Protein AF-A0A843L3G8-F1 (afdb_monomer_lite)

pLDDT: mean 81.7, std 15.75, range [48.38, 97.88]

Secondary structure (DSSP, 8-state):
---B-TTT--B----SS--EEE-TTT--EEEHHHHHHHHH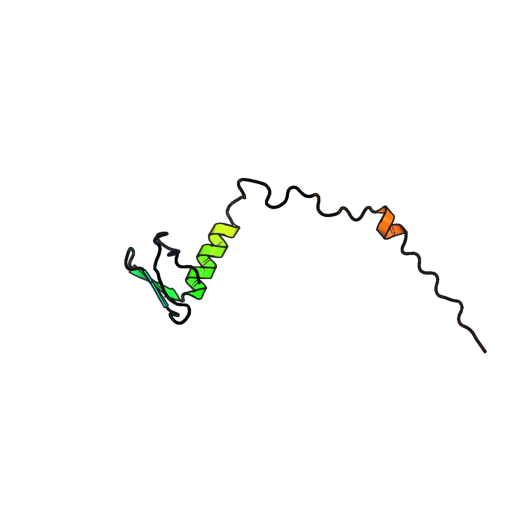HHHHHSPPSS-S--SPP----HHHHHT---PPPP----

Radius of gyration: 25.81 Å; chains: 1; bounding box: 69×50×40 Å

Sequence (78 aa):
TTQMCSNCGSIVKKTLSERVHECPYCGFVADRDYNAAVNIHRVGMEQPFEPVEPRPLHHISVVQVLSMKQEAPPFRAG

Foldseek 3Di:
DAQAALVPRDGHDDDPVDQWDADPVPRDIDGPVVRVVSVVVVVVPDDDPDDPDPDPPPPPDVVVVVPPDDDDDPDDDD

Structure (mmCIF, N/CA/C/O backbone):
data_AF-A0A843L3G8-F1
#
_entry.id   AF-A0A843L3G8-F1
#
loop_
_atom_site.group_PDB
_atom_site.id
_atom_site.type_symbol
_atom_site.label_atom_id
_atom_site.label_alt_id
_atom_site.label_comp_id
_atom_site.label_asym_id
_atom_site.label_entity_id
_atom_site.label_seq_id
_atom_site.pdbx_PDB_ins_code
_atom_site.Cartn_x
_atom_site.Cartn_y
_atom_site.Cartn_z
_atom_site.occupancy
_atom_site.B_iso_or_equiv
_atom_site.auth_seq_id
_atom_site.auth_comp_id
_atom_site.auth_asym_id
_atom_site.auth_atom_id
_atom_site.pdbx_PDB_model_num
ATOM 1 N N . THR A 1 1 ? 5.049 -1.579 7.088 1.00 60.47 1 THR A N 1
ATOM 2 C CA . THR A 1 1 ? 3.644 -1.750 6.663 1.00 60.47 1 THR A CA 1
ATOM 3 C C . THR A 1 1 ? 3.182 -0.527 5.927 1.00 60.47 1 THR A C 1
ATOM 5 O O . THR A 1 1 ? 3.509 0.564 6.378 1.00 60.47 1 THR A O 1
ATOM 8 N N . THR A 1 2 ? 2.430 -0.667 4.835 1.00 77.75 2 THR A N 1
ATOM 9 C CA . THR A 1 2 ? 1.807 0.517 4.230 1.00 77.75 2 THR A CA 1
ATOM 10 C C . THR A 1 2 ? 0.732 1.066 5.172 1.00 77.75 2 THR A C 1
ATOM 12 O O . THR A 1 2 ? -0.102 0.318 5.688 1.00 77.75 2 THR A O 1
ATOM 15 N N . GLN A 1 3 ? 0.771 2.371 5.426 1.00 92.31 3 GLN A N 1
ATOM 16 C CA . GLN A 1 3 ? -0.307 3.078 6.123 1.00 92.31 3 GLN A CA 1
ATOM 17 C C . GLN A 1 3 ? -1.360 3.586 5.130 1.00 92.31 3 GLN A C 1
ATOM 19 O O . GLN A 1 3 ? -2.487 3.870 5.517 1.00 92.31 3 GLN A O 1
ATOM 24 N N . MET A 1 4 ? -1.009 3.680 3.847 1.00 96.56 4 MET A N 1
ATOM 25 C CA . MET A 1 4 ? -1.890 4.179 2.800 1.00 96.56 4 MET A CA 1
ATOM 26 C C . MET A 1 4 ? -2.981 3.154 2.484 1.00 96.56 4 MET A C 1
ATOM 28 O O . MET A 1 4 ? -2.697 1.984 2.207 1.00 96.56 4 MET A O 1
ATOM 32 N N . CYS A 1 5 ? -4.237 3.587 2.523 1.00 97.31 5 CYS A N 1
ATOM 33 C CA . CYS A 1 5 ? -5.355 2.801 2.024 1.00 97.31 5 CYS A CA 1
ATOM 34 C C . CYS A 1 5 ? -5.248 2.678 0.502 1.00 97.31 5 CYS A C 1
ATOM 36 O O . CYS A 1 5 ? -5.218 3.685 -0.199 1.00 97.31 5 CYS A O 1
ATOM 38 N N . SER A 1 6 ? -5.211 1.450 -0.009 1.00 97.00 6 SER A N 1
ATOM 39 C CA . SER A 1 6 ? -5.155 1.193 -1.453 1.00 97.00 6 SER A CA 1
ATOM 40 C C . SER A 1 6 ? -6.419 1.630 -2.202 1.00 97.00 6 SER A C 1
ATOM 42 O O . SER A 1 6 ? -6.341 1.898 -3.395 1.00 97.00 6 SER A O 1
ATOM 44 N N . ASN A 1 7 ? -7.557 1.750 -1.507 1.00 97.12 7 ASN A N 1
ATOM 45 C CA . ASN A 1 7 ? -8.828 2.163 -2.100 1.00 97.12 7 ASN A CA 1
ATOM 46 C C . ASN A 1 7 ? -8.982 3.691 -2.204 1.00 97.12 7 ASN A C 1
ATOM 48 O O . ASN A 1 7 ? -9.407 4.199 -3.233 1.00 97.12 7 ASN A O 1
ATOM 52 N N . CYS A 1 8 ? -8.651 4.437 -1.141 1.00 97.12 8 CYS A N 1
ATOM 53 C CA . CYS A 1 8 ? -8.916 5.884 -1.079 1.00 97.12 8 CYS A CA 1
ATOM 54 C C . CYS A 1 8 ? -7.677 6.765 -0.863 1.00 97.12 8 CYS A C 1
ATOM 56 O O . CYS A 1 8 ? -7.804 7.982 -0.785 1.00 97.12 8 CYS A O 1
ATOM 58 N N . GLY A 1 9 ? -6.485 6.184 -0.702 1.00 96.44 9 GLY A N 1
ATOM 59 C CA . GLY A 1 9 ? -5.232 6.922 -0.501 1.00 96.44 9 GLY A CA 1
ATOM 60 C C . GLY A 1 9 ? -5.034 7.532 0.894 1.00 96.44 9 GLY A C 1
ATOM 61 O O . GLY A 1 9 ? -3.935 7.986 1.206 1.0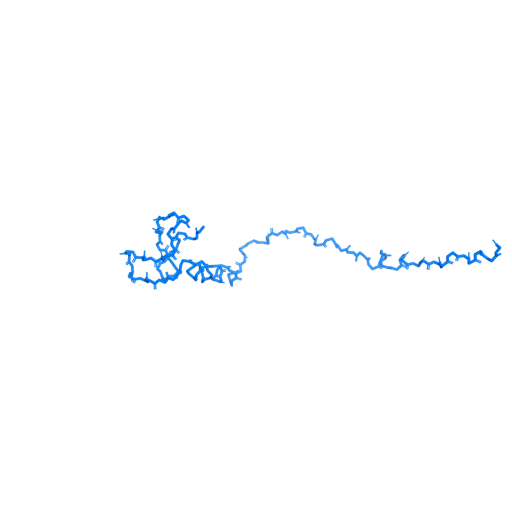0 96.44 9 GLY A O 1
ATOM 62 N N . SER A 1 10 ? -6.046 7.520 1.767 1.00 97.44 10 SER A N 1
ATOM 63 C CA . SER A 1 10 ? -5.938 8.061 3.128 1.00 97.44 10 SER A CA 1
ATOM 64 C C . SER A 1 10 ? -4.934 7.280 3.983 1.00 97.44 10 SER A C 1
ATOM 66 O O . SER A 1 10 ? -4.788 6.062 3.847 1.00 97.44 10 SER A O 1
ATOM 68 N N . ILE A 1 11 ? -4.254 7.974 4.899 1.00 96.75 11 ILE A N 1
ATOM 69 C CA . ILE A 1 11 ? -3.287 7.367 5.819 1.00 96.75 11 ILE A CA 1
ATOM 70 C C . ILE A 1 11 ? -4.004 6.830 7.058 1.00 96.75 11 ILE A C 1
ATOM 72 O O . ILE A 1 11 ? -4.606 7.583 7.817 1.00 96.75 11 ILE A O 1
ATOM 76 N N . VAL A 1 12 ? -3.879 5.527 7.293 1.00 95.56 12 VAL A N 1
ATOM 77 C CA . VAL A 1 12 ? -4.396 4.827 8.469 1.00 95.56 12 VAL A CA 1
ATOM 78 C C . VAL A 1 12 ? -3.214 4.358 9.314 1.00 95.56 12 VAL A C 1
ATOM 80 O O . VAL A 1 12 ? -2.538 3.384 8.968 1.00 95.56 12 VAL A O 1
ATOM 83 N N . LYS A 1 13 ? -2.948 5.070 10.415 1.00 93.88 13 LYS A N 1
ATOM 84 C CA . LYS A 1 13 ? -1.868 4.734 11.353 1.00 93.88 13 LYS A CA 1
ATOM 85 C C . LYS A 1 13 ? -2.183 3.424 12.066 1.00 93.88 13 LYS A C 1
ATOM 87 O O . LYS A 1 13 ? -3.281 3.264 12.583 1.00 93.88 13 LYS A O 1
ATOM 92 N N . LYS A 1 14 ? -1.214 2.511 12.073 1.00 87.38 14 LYS A N 1
ATOM 93 C CA . LYS A 1 14 ? -1.316 1.186 12.691 1.00 87.38 14 LYS A CA 1
ATOM 94 C C . LYS A 1 14 ? 0.062 0.596 12.956 1.00 87.38 14 LYS A C 1
A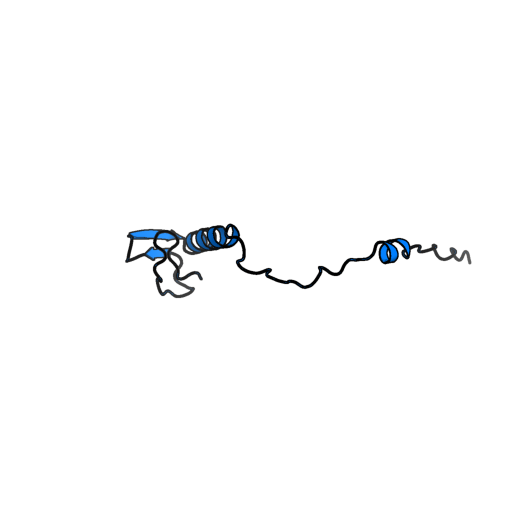TOM 96 O O . LYS A 1 14 ? 1.042 0.960 12.301 1.00 87.38 14 LYS A O 1
ATOM 101 N N . THR A 1 15 ? 0.137 -0.328 13.897 1.00 89.12 15 THR A N 1
ATOM 102 C CA . THR A 1 15 ? 1.348 -1.079 14.237 1.00 89.12 15 THR A CA 1
ATOM 103 C C . THR A 1 15 ? 1.591 -2.247 13.272 1.00 89.12 15 THR A C 1
ATOM 105 O O . THR A 1 15 ? 0.733 -2.629 12.478 1.00 89.12 15 THR A O 1
ATOM 108 N N . LEU A 1 16 ? 2.783 -2.854 13.337 1.00 87.31 16 LEU A N 1
ATOM 109 C CA . LEU A 1 16 ? 3.098 -4.099 12.615 1.00 87.31 16 LEU A CA 1
ATOM 110 C C . LEU A 1 16 ? 2.360 -5.328 13.175 1.00 87.31 16 LEU A C 1
ATOM 112 O O . LEU A 1 16 ? 2.351 -6.373 12.525 1.00 87.31 16 LEU A O 1
ATOM 116 N N . SER A 1 17 ? 1.764 -5.231 14.361 1.00 91.25 17 SER A N 1
ATOM 117 C CA . SER A 1 17 ? 1.000 -6.327 14.965 1.00 91.25 17 SER A CA 1
ATOM 118 C C . SER A 1 17 ? -0.426 -6.393 14.422 1.00 91.25 17 SER A C 1
ATOM 120 O O . SER A 1 17 ? -1.002 -7.472 14.330 1.00 91.25 17 SER A O 1
ATOM 122 N N . GLU A 1 18 ? -0.979 -5.259 13.995 1.00 91.06 18 GLU A N 1
ATOM 123 C CA . GLU A 1 18 ? -2.268 -5.209 13.311 1.00 91.06 18 GLU A CA 1
ATOM 124 C C . GLU A 1 18 ? -2.125 -5.859 11.932 1.00 91.06 18 GLU A C 1
ATOM 126 O O . GLU A 1 18 ? -1.315 -5.415 11.116 1.00 91.06 18 GLU A O 1
ATOM 131 N N . ARG A 1 19 ? -2.867 -6.948 11.694 1.00 94.38 19 ARG A N 1
ATOM 132 C CA . ARG A 1 19 ? -2.848 -7.739 10.447 1.00 94.38 19 ARG A CA 1
ATOM 133 C C . ARG A 1 19 ? -3.994 -7.404 9.495 1.00 94.38 19 ARG A C 1
ATOM 135 O O . ARG A 1 19 ? -3.874 -7.654 8.303 1.00 94.38 19 ARG A O 1
ATOM 142 N N . VAL A 1 20 ? -5.056 -6.777 9.993 1.00 95.06 20 VAL A N 1
ATOM 143 C CA . VAL A 1 20 ? -6.193 -6.330 9.181 1.00 95.06 20 VAL A CA 1
ATOM 144 C C . VAL A 1 20 ? -6.039 -4.843 8.865 1.00 95.06 20 VAL A C 1
ATOM 146 O O . VAL A 1 20 ? -5.675 -4.030 9.717 1.00 95.06 20 VAL A O 1
ATOM 149 N N . HIS A 1 21 ? -6.276 -4.472 7.611 1.00 96.12 21 HIS A N 1
ATOM 150 C CA . HIS A 1 21 ? -6.418 -3.088 7.195 1.00 96.12 21 HIS A CA 1
ATOM 151 C C . HIS A 1 21 ? -7.894 -2.715 7.145 1.00 96.12 21 HIS A C 1
ATOM 153 O O . HIS A 1 21 ? -8.572 -3.071 6.192 1.00 96.12 21 HIS A O 1
ATOM 159 N N . GLU A 1 22 ? -8.349 -1.941 8.126 1.00 96.44 22 GLU A N 1
ATOM 160 C CA . GLU A 1 22 ? -9.669 -1.307 8.128 1.00 96.44 22 GLU A CA 1
ATOM 161 C C . GLU A 1 22 ? -9.498 0.197 7.915 1.00 96.44 22 GLU A C 1
ATOM 163 O O . GLU A 1 22 ? -8.752 0.854 8.648 1.00 96.44 22 GLU A O 1
ATOM 168 N N . CYS A 1 23 ? -10.124 0.742 6.873 1.00 97.19 23 CYS A N 1
ATOM 169 C CA . CYS A 1 23 ? -10.035 2.160 6.553 1.00 97.19 23 CYS A CA 1
ATOM 170 C C . CYS A 1 23 ? -11.264 2.921 7.076 1.00 97.19 23 CYS A C 1
ATOM 172 O O . CYS A 1 23 ? -12.351 2.752 6.520 1.00 97.19 23 CYS A O 1
ATOM 174 N N . PRO A 1 24 ? -11.115 3.827 8.061 1.00 97.12 24 PRO A N 1
ATOM 175 C CA . PRO A 1 24 ? -12.243 4.581 8.612 1.00 97.12 24 PRO A CA 1
ATOM 176 C C . PRO A 1 24 ? -12.786 5.643 7.643 1.00 97.12 24 PRO A C 1
ATOM 178 O O . PRO A 1 24 ? -13.861 6.185 7.865 1.00 97.12 24 PRO A O 1
ATOM 181 N N . TYR A 1 25 ? -12.047 5.953 6.574 1.00 97.88 25 TYR A N 1
ATOM 182 C CA . TYR A 1 25 ? -12.411 6.992 5.611 1.00 97.88 25 TYR A CA 1
ATOM 183 C C . TYR A 1 25 ? -13.289 6.471 4.469 1.00 97.88 25 TYR A C 1
ATOM 185 O O . TYR A 1 25 ? -14.099 7.222 3.937 1.00 97.88 25 TYR A O 1
ATOM 193 N N . CYS A 1 26 ? -13.124 5.204 4.071 1.00 97.69 26 CYS A N 1
ATOM 194 C CA . CYS A 1 26 ? -13.845 4.623 2.930 1.00 97.69 26 CYS A CA 1
ATOM 195 C C . CYS A 1 26 ? -14.471 3.249 3.203 1.00 97.69 26 CYS A C 1
ATOM 197 O O . CYS A 1 26 ? -15.085 2.682 2.305 1.00 97.69 26 CYS A O 1
ATOM 199 N N . GLY A 1 27 ? -14.297 2.690 4.404 1.00 97.44 27 GLY A N 1
ATOM 200 C CA . GLY A 1 27 ? -14.855 1.390 4.788 1.00 97.44 27 GLY A CA 1
ATOM 201 C C . GLY A 1 27 ? -14.154 0.177 4.173 1.00 97.44 27 GLY A C 1
ATOM 202 O O . GLY A 1 27 ? -14.623 -0.942 4.348 1.00 97.44 27 GLY A O 1
ATOM 203 N N . PHE A 1 28 ? -13.040 0.360 3.455 1.00 97.56 28 PHE A N 1
ATOM 204 C CA . PHE A 1 28 ? -12.288 -0.757 2.883 1.00 97.56 28 PHE A CA 1
ATOM 205 C C . PHE A 1 28 ? -11.676 -1.633 3.984 1.00 97.56 28 PHE A C 1
ATOM 207 O O . PHE A 1 28 ? -10.953 -1.124 4.847 1.00 97.56 28 PHE A O 1
ATOM 214 N N . VAL A 1 29 ? -11.938 -2.941 3.912 1.00 97.50 29 VAL A N 1
ATOM 215 C CA . VAL A 1 29 ? -11.415 -3.955 4.833 1.00 97.50 29 VAL A CA 1
ATOM 216 C C . VAL A 1 29 ? -10.724 -5.056 4.039 1.00 97.50 29 VAL A C 1
ATOM 218 O O . VAL A 1 29 ? -11.331 -5.668 3.163 1.00 97.50 29 VAL A O 1
ATOM 221 N N . ALA A 1 30 ? -9.455 -5.314 4.340 1.00 96.44 30 ALA A N 1
ATOM 222 C CA . ALA A 1 30 ? -8.688 -6.404 3.741 1.00 96.44 30 ALA A CA 1
ATOM 223 C C . ALA A 1 30 ? -7.520 -6.820 4.640 1.00 96.44 30 ALA A C 1
ATOM 225 O O . ALA A 1 30 ? -7.186 -6.128 5.602 1.00 96.44 30 ALA A O 1
ATOM 226 N N . ASP A 1 31 ? -6.842 -7.913 4.293 1.00 96.06 31 ASP A N 1
ATOM 227 C CA . ASP A 1 31 ? -5.533 -8.198 4.871 1.00 96.06 31 ASP A CA 1
ATOM 228 C C . ASP A 1 31 ? -4.554 -7.050 4.562 1.00 96.06 31 ASP A C 1
ATOM 230 O O . ASP A 1 31 ? -4.546 -6.433 3.490 1.00 96.06 31 ASP A O 1
ATOM 234 N N . ARG A 1 32 ? -3.729 -6.720 5.543 1.00 94.62 32 ARG A N 1
ATOM 235 C CA . ARG A 1 32 ? -2.782 -5.614 5.466 1.00 94.62 32 ARG A CA 1
ATOM 236 C C . ARG A 1 32 ? -1.671 -5.841 4.448 1.00 94.62 32 ARG A C 1
ATOM 238 O O . ARG A 1 32 ? -1.223 -4.868 3.838 1.00 94.62 32 ARG A O 1
ATOM 245 N N . ASP A 1 33 ? -1.220 -7.078 4.283 1.00 94.12 33 ASP A N 1
ATOM 246 C CA . ASP A 1 33 ? -0.182 -7.435 3.324 1.00 94.12 33 ASP A CA 1
ATOM 247 C C . ASP A 1 33 ? -0.775 -7.420 1.900 1.00 94.12 33 ASP A C 1
ATOM 249 O O . ASP A 1 33 ? -0.123 -6.924 0.980 1.00 94.12 33 ASP A O 1
ATOM 253 N N . TYR A 1 34 ? -2.057 -7.776 1.730 1.00 96.06 34 TYR A N 1
ATOM 254 C CA . TYR A 1 34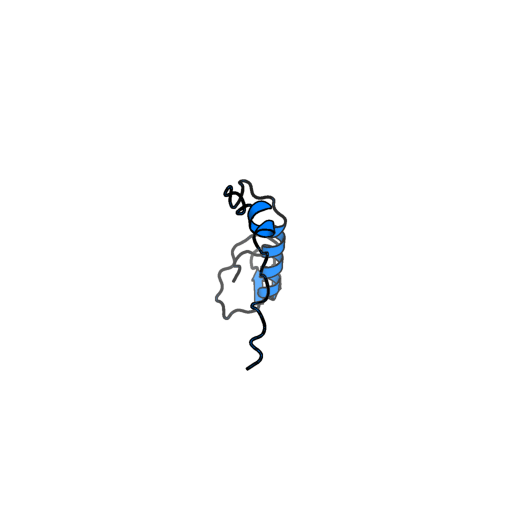 ? -2.797 -7.519 0.482 1.00 96.06 34 TYR A CA 1
ATOM 255 C C . TYR A 1 34 ? -2.890 -6.016 0.164 1.00 96.06 34 TYR A C 1
ATOM 257 O O . TYR A 1 34 ? -2.514 -5.583 -0.926 1.00 96.06 34 TYR A O 1
ATOM 265 N N . ASN A 1 35 ? -3.304 -5.184 1.128 1.00 96.56 35 ASN A N 1
ATOM 266 C CA . ASN A 1 35 ? -3.334 -3.726 0.946 1.00 96.56 35 ASN A CA 1
ATOM 267 C C . ASN A 1 35 ? -1.939 -3.152 0.607 1.00 96.56 35 ASN A C 1
ATOM 269 O O . ASN A 1 35 ? -1.826 -2.165 -0.126 1.00 96.56 35 ASN A O 1
ATOM 273 N N . ALA A 1 36 ? -0.865 -3.756 1.127 1.00 95.38 36 ALA A N 1
ATOM 274 C CA . ALA A 1 36 ? 0.509 -3.416 0.762 1.00 95.38 36 ALA A CA 1
ATOM 275 C C . ALA A 1 36 ? 0.836 -3.794 -0.683 1.00 95.38 36 ALA A C 1
ATOM 277 O O . ALA A 1 36 ? 1.334 -2.941 -1.417 1.00 95.38 36 ALA A O 1
ATOM 278 N N . ALA A 1 37 ? 0.509 -5.017 -1.101 1.00 96.12 37 ALA A N 1
ATOM 279 C CA . ALA A 1 37 ? 0.747 -5.500 -2.455 1.00 96.12 37 ALA A CA 1
ATOM 280 C C . ALA A 1 37 ? 0.059 -4.622 -3.509 1.00 96.12 37 ALA A C 1
ATOM 282 O O . ALA A 1 37 ? 0.695 -4.250 -4.490 1.00 96.12 37 ALA A O 1
ATOM 283 N N . VAL A 1 38 ? -1.192 -4.207 -3.277 1.00 96.06 38 VAL A N 1
ATOM 284 C CA . VAL A 1 38 ? -1.916 -3.312 -4.199 1.00 96.06 38 VAL A CA 1
ATOM 285 C C . VAL A 1 38 ? -1.219 -1.954 -4.330 1.00 96.06 38 VAL A C 1
ATOM 287 O O . VAL A 1 38 ? -1.047 -1.452 -5.439 1.00 96.06 38 VAL A O 1
ATOM 290 N N . ASN A 1 39 ? -0.768 -1.362 -3.219 1.00 95.88 39 ASN A N 1
ATOM 291 C CA . ASN A 1 39 ? -0.026 -0.100 -3.268 1.00 95.88 39 ASN A CA 1
ATOM 292 C C . ASN A 1 39 ? 1.314 -0.244 -4.004 1.00 95.88 39 ASN A C 1
ATOM 294 O O . ASN A 1 39 ? 1.649 0.614 -4.815 1.00 95.88 39 ASN A O 1
ATOM 298 N N . ILE A 1 40 ? 2.064 -1.319 -3.741 1.00 94.56 40 ILE A N 1
ATOM 299 C CA . ILE A 1 40 ? 3.340 -1.599 -4.418 1.00 94.56 40 ILE A CA 1
ATOM 300 C C . ILE A 1 40 ? 3.113 -1.802 -5.915 1.00 94.56 40 ILE A C 1
ATOM 302 O O . ILE A 1 40 ? 3.851 -1.245 -6.719 1.00 94.56 40 ILE A O 1
ATOM 306 N N . HIS A 1 41 ? 2.082 -2.561 -6.289 1.00 94.06 41 HIS A N 1
ATOM 307 C CA . HIS A 1 41 ? 1.719 -2.776 -7.683 1.00 94.06 41 HIS A CA 1
ATOM 308 C C . HIS A 1 41 ? 1.415 -1.449 -8.382 1.00 94.06 41 HIS A C 1
ATOM 310 O O . HIS A 1 41 ? 1.983 -1.184 -9.433 1.00 94.06 41 HIS A O 1
ATOM 316 N N . ARG A 1 42 ? 0.598 -0.584 -7.767 1.00 92.38 42 ARG A N 1
ATOM 317 C CA . ARG A 1 42 ? 0.276 0.740 -8.316 1.00 92.38 42 ARG A CA 1
ATOM 318 C C . ARG A 1 42 ? 1.529 1.587 -8.546 1.00 92.38 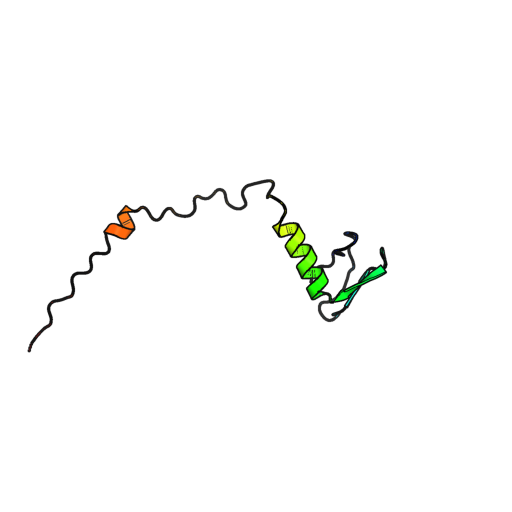42 ARG A C 1
ATOM 320 O O . ARG A 1 42 ? 1.727 2.055 -9.658 1.00 92.38 42 ARG A O 1
ATOM 327 N N . VAL A 1 43 ? 2.394 1.715 -7.538 1.00 90.00 43 VAL A N 1
ATOM 328 C CA . VAL A 1 43 ? 3.652 2.479 -7.655 1.00 90.00 43 VAL A CA 1
ATOM 329 C C . VAL A 1 43 ? 4.587 1.864 -8.701 1.00 90.00 43 VAL A C 1
ATOM 331 O O . VAL A 1 43 ? 5.233 2.585 -9.448 1.00 90.00 43 VAL A O 1
ATOM 334 N N . GLY A 1 44 ? 4.643 0.535 -8.799 1.00 89.75 44 GLY A N 1
ATOM 335 C CA . GLY A 1 44 ? 5.476 -0.160 -9.783 1.00 89.75 44 GLY A CA 1
ATOM 336 C C . GLY A 1 44 ? 4.994 -0.038 -11.233 1.00 89.75 44 GLY A C 1
ATOM 337 O O . GLY A 1 44 ? 5.765 -0.332 -12.142 1.00 89.75 44 GLY A O 1
ATOM 338 N N . MET A 1 45 ? 3.743 0.370 -11.460 1.00 90.69 45 MET A N 1
ATOM 339 C CA . MET A 1 45 ? 3.193 0.636 -12.797 1.00 90.69 45 MET A CA 1
ATOM 340 C C . MET A 1 45 ? 3.352 2.105 -13.223 1.00 90.69 45 MET A C 1
ATOM 342 O O . MET A 1 45 ? 3.157 2.426 -14.395 1.00 90.69 45 MET A O 1
ATOM 346 N N . GLU A 1 46 ? 3.693 3.004 -12.297 1.00 86.25 46 GLU A N 1
ATOM 347 C CA . GLU A 1 46 ? 3.944 4.415 -12.592 1.00 86.25 46 GLU A CA 1
ATOM 348 C C . GLU A 1 46 ? 5.338 4.574 -13.232 1.00 86.25 46 GLU A C 1
ATOM 350 O O . GLU A 1 46 ? 6.313 3.956 -12.798 1.00 86.25 46 GLU A O 1
ATOM 355 N N . GLN A 1 47 ? 5.453 5.394 -14.287 1.00 78.06 47 GLN A N 1
ATOM 356 C CA . GLN A 1 47 ? 6.770 5.717 -14.841 1.00 78.06 47 GLN A CA 1
ATOM 357 C C . GLN A 1 47 ? 7.508 6.685 -13.906 1.00 78.06 47 GLN A C 1
ATOM 359 O O . GLN A 1 47 ? 6.906 7.666 -13.459 1.00 78.06 47 GLN A O 1
ATOM 364 N N . PRO A 1 48 ? 8.805 6.457 -13.628 1.00 76.25 48 PRO A N 1
ATOM 365 C CA . PRO A 1 48 ? 9.611 7.410 -12.882 1.00 76.25 48 PRO A CA 1
ATOM 366 C C . PRO A 1 48 ? 9.619 8.766 -13.592 1.00 76.25 48 PRO A C 1
ATOM 368 O O . PRO A 1 48 ? 9.834 8.829 -14.801 1.00 76.25 48 PRO A O 1
ATOM 371 N N . PHE A 1 49 ? 9.415 9.850 -12.843 1.00 76.75 49 PHE A N 1
ATOM 372 C CA . PHE A 1 49 ? 9.537 11.207 -13.386 1.00 76.75 49 PHE A CA 1
ATOM 373 C C . PHE A 1 49 ? 10.991 11.540 -13.772 1.00 76.75 49 PHE A C 1
ATOM 375 O O . PHE A 1 49 ? 11.216 12.342 -14.670 1.00 76.75 49 PHE A O 1
ATOM 382 N N . GLU A 1 50 ? 11.959 10.884 -13.127 1.00 77.44 50 GLU A N 1
ATOM 383 C CA . GLU A 1 50 ? 13.391 10.961 -13.420 1.00 77.44 50 GLU A CA 1
ATOM 384 C C . GLU A 1 50 ? 13.997 9.550 -13.468 1.00 77.44 50 GLU A C 1
ATOM 386 O O . GLU A 1 50 ? 13.527 8.656 -12.752 1.00 77.44 50 GLU A O 1
ATOM 391 N N . PRO A 1 51 ? 15.062 9.323 -14.261 1.00 76.31 51 PRO A N 1
ATOM 392 C CA . PRO A 1 51 ? 15.800 8.066 -14.248 1.00 76.31 51 PRO A CA 1
ATOM 393 C C . PRO A 1 51 ? 16.280 7.726 -12.830 1.00 76.31 51 PRO A C 1
ATOM 395 O O . PRO A 1 51 ? 17.015 8.495 -12.213 1.00 76.31 51 PRO A O 1
ATOM 398 N N . VAL A 1 52 ? 15.890 6.549 -12.328 1.00 76.69 52 VAL A N 1
ATOM 399 C CA . VAL A 1 52 ? 16.190 6.098 -10.952 1.00 76.69 52 VAL A CA 1
ATOM 400 C C . VAL A 1 52 ? 17.703 5.971 -10.711 1.00 76.69 52 VAL A C 1
ATOM 402 O O . VAL A 1 52 ? 18.172 6.177 -9.599 1.00 76.69 52 VAL A O 1
ATOM 405 N N . GLU A 1 53 ? 18.467 5.704 -11.773 1.00 74.12 53 GLU A N 1
ATOM 406 C CA . GLU A 1 53 ? 19.929 5.758 -11.829 1.00 74.12 53 GLU A CA 1
ATOM 407 C C . GLU A 1 53 ? 20.328 6.159 -13.268 1.00 74.12 53 GLU A C 1
ATOM 409 O O . GLU A 1 53 ? 20.177 5.353 -14.186 1.00 74.12 53 GLU A O 1
ATOM 414 N N . PRO A 1 54 ? 20.853 7.372 -13.519 1.00 64.50 54 PRO A N 1
ATOM 415 C CA . PRO A 1 54 ? 21.424 7.725 -14.823 1.00 64.50 54 PRO A CA 1
ATOM 416 C C . PRO A 1 54 ? 22.799 7.078 -15.045 1.00 64.50 54 PRO A C 1
ATOM 418 O O . PRO A 1 54 ? 23.404 7.246 -16.106 1.00 64.50 54 PRO A O 1
ATOM 421 N N . ARG A 1 55 ? 23.330 6.366 -14.038 1.00 69.25 55 ARG A N 1
ATOM 422 C CA . ARG A 1 55 ? 24.595 5.650 -14.164 1.00 69.25 55 ARG A CA 1
ATOM 423 C C . ARG A 1 55 ? 24.434 4.588 -15.246 1.00 69.25 55 ARG A C 1
ATOM 425 O O . ARG A 1 55 ? 23.541 3.748 -15.132 1.00 69.25 55 ARG A O 1
ATOM 432 N N . PRO A 1 56 ? 25.298 4.588 -16.273 1.00 65.44 56 PRO A N 1
ATOM 433 C CA . PRO A 1 56 ? 25.340 3.486 -17.211 1.00 65.44 56 PRO A CA 1
ATOM 434 C C . PRO A 1 56 ? 25.491 2.198 -16.404 1.00 65.44 56 PRO A C 1
ATOM 436 O O . PRO A 1 56 ? 26.432 2.082 -15.612 1.00 65.44 56 PRO A O 1
ATOM 439 N N . LEU A 1 57 ? 24.574 1.242 -16.592 1.00 63.38 57 LEU A N 1
ATOM 440 C CA . LEU A 1 57 ? 24.837 -0.143 -16.210 1.00 63.38 57 LEU A CA 1
ATOM 441 C C . LEU A 1 57 ? 26.218 -0.457 -16.772 1.00 63.38 57 LEU A C 1
ATOM 443 O O . LEU A 1 57 ? 26.419 -0.260 -17.971 1.00 63.38 57 LEU A O 1
ATOM 447 N N . HIS A 1 58 ? 27.171 -0.811 -15.902 1.00 63.50 58 HIS A N 1
ATOM 448 C CA . HIS A 1 58 ? 28.551 -1.089 -16.286 1.00 63.50 58 HIS A CA 1
ATOM 449 C C . HIS A 1 58 ? 28.512 -1.959 -17.539 1.00 63.50 58 HIS A C 1
ATOM 451 O O . HIS A 1 58 ? 28.131 -3.128 -17.473 1.00 63.50 58 HIS A O 1
ATOM 457 N N . HIS A 1 59 ? 28.810 -1.362 -18.694 1.00 59.19 59 HIS A N 1
ATOM 458 C CA . HIS A 1 59 ? 28.856 -2.115 -19.925 1.00 59.19 59 HIS A CA 1
ATOM 459 C C . HIS A 1 59 ? 30.025 -3.071 -19.721 1.00 59.19 59 HIS A C 1
ATOM 461 O O . HIS A 1 59 ? 31.181 -2.661 -19.624 1.00 59.19 59 HIS A O 1
ATOM 467 N N . ILE A 1 60 ? 29.727 -4.351 -19.547 1.00 60.41 60 ILE A N 1
ATOM 468 C CA . ILE A 1 60 ? 30.756 -5.363 -19.698 1.00 60.41 60 ILE A CA 1
ATOM 469 C C . ILE A 1 60 ? 31.089 -5.271 -21.177 1.00 60.41 60 ILE A C 1
ATOM 471 O O . ILE A 1 60 ? 30.299 -5.684 -22.028 1.00 60.41 60 ILE A O 1
ATOM 475 N N . SER A 1 61 ? 32.182 -4.583 -21.500 1.00 60.09 61 SER A N 1
ATOM 476 C CA . SER A 1 61 ? 32.578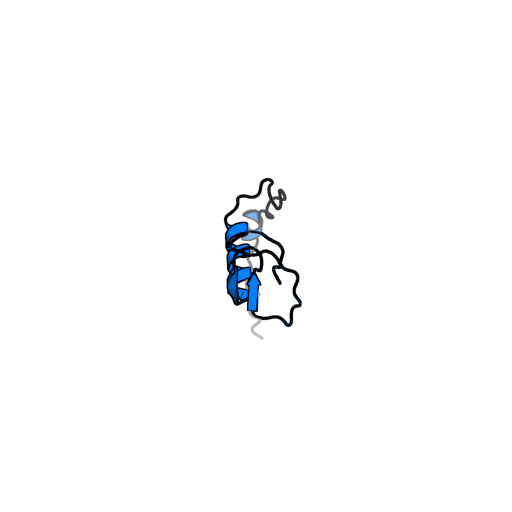 -4.441 -22.890 1.00 60.09 61 SER A CA 1
ATOM 477 C C . SER A 1 61 ? 32.807 -5.852 -23.430 1.00 60.09 61 SER A C 1
ATOM 479 O O . SER A 1 61 ? 33.344 -6.719 -22.736 1.00 60.09 61 SER A O 1
ATOM 481 N N . VAL A 1 62 ? 32.387 -6.105 -24.670 1.00 58.00 62 VAL A N 1
ATOM 482 C CA . VAL A 1 62 ? 32.539 -7.419 -25.321 1.00 58.00 62 VAL A CA 1
ATOM 483 C C . VAL A 1 62 ? 34.005 -7.893 -25.275 1.00 58.00 62 VAL A C 1
ATOM 485 O O . VAL A 1 62 ? 34.287 -9.087 -25.245 1.00 58.00 62 VAL A O 1
ATOM 488 N N . VAL A 1 63 ? 34.946 -6.948 -25.161 1.00 59.19 63 VAL A N 1
ATOM 489 C CA . VAL A 1 63 ? 36.384 -7.182 -24.992 1.00 59.19 63 VAL A CA 1
ATOM 490 C C . VAL A 1 63 ? 36.717 -7.940 -23.696 1.00 59.19 63 VAL A C 1
ATOM 492 O O . VAL A 1 63 ? 37.602 -8.792 -23.713 1.00 59.19 63 VAL A O 1
ATOM 495 N N . GLN A 1 64 ? 36.003 -7.703 -22.586 1.00 55.62 64 GLN A N 1
ATOM 496 C CA . GLN A 1 64 ? 36.221 -8.439 -21.329 1.00 55.62 64 GLN A CA 1
ATOM 497 C C . GLN A 1 64 ? 35.791 -9.910 -21.432 1.00 55.62 64 GLN A C 1
ATOM 499 O O . GLN A 1 64 ? 36.451 -10.774 -20.858 1.00 55.62 64 GLN A O 1
ATOM 504 N N . VAL A 1 65 ? 34.745 -10.214 -22.209 1.00 55.94 65 VAL A N 1
ATOM 505 C CA . VAL A 1 65 ? 34.263 -11.592 -22.424 1.00 55.94 65 VAL A CA 1
ATOM 506 C C . VAL A 1 65 ? 35.238 -12.393 -23.296 1.00 55.94 65 VAL A C 1
ATOM 508 O O . VAL A 1 65 ? 35.486 -13.568 -23.039 1.00 55.94 65 VAL A O 1
ATOM 511 N N . LEU A 1 66 ? 35.855 -11.753 -24.293 1.00 55.41 66 LEU A N 1
ATOM 512 C CA . LEU A 1 66 ? 36.794 -12.411 -25.212 1.00 55.41 66 LEU A CA 1
ATOM 513 C C . LEU A 1 66 ? 38.155 -12.760 -24.575 1.00 55.41 66 LEU A C 1
ATOM 515 O O . LEU A 1 66 ? 38.900 -13.555 -25.146 1.00 55.41 66 LEU A O 1
ATOM 519 N N . SER A 1 67 ? 38.473 -12.211 -23.395 1.00 58.19 67 SER A N 1
ATOM 520 C CA . SER A 1 67 ? 39.728 -12.481 -22.671 1.00 58.19 67 SER A CA 1
ATOM 521 C C . SER A 1 67 ? 39.683 -13.752 -21.802 1.00 58.19 67 SER A C 1
ATOM 523 O O . SER A 1 67 ? 40.683 -14.143 -21.207 1.00 58.19 67 SER A O 1
ATOM 525 N N . MET A 1 68 ? 38.544 -14.452 -21.735 1.00 61.88 68 MET A N 1
ATOM 526 C CA . MET A 1 68 ? 38.411 -15.702 -20.972 1.00 61.88 68 MET A CA 1
ATOM 527 C C . MET A 1 68 ? 38.843 -16.940 -21.778 1.00 61.88 68 MET A C 1
ATOM 529 O O . MET A 1 68 ? 38.104 -17.918 -21.879 1.00 61.88 68 MET A O 1
ATOM 533 N N . LYS A 1 69 ? 40.055 -16.930 -22.343 1.00 66.19 69 LYS A N 1
ATOM 534 C CA . LYS A 1 69 ? 40.701 -18.159 -22.831 1.00 66.19 69 LYS A CA 1
ATOM 535 C C . LYS A 1 69 ? 41.562 -18.740 -21.712 1.00 66.19 69 LYS A C 1
ATOM 537 O O . LYS A 1 69 ? 42.698 -18.324 -21.524 1.00 66.19 69 LYS A O 1
ATOM 542 N N . GLN A 1 70 ? 41.009 -19.681 -20.949 1.00 65.88 70 GLN A N 1
ATOM 543 C CA . GLN A 1 70 ? 41.807 -20.518 -20.052 1.00 65.88 70 GLN A CA 1
ATOM 544 C C . GLN A 1 70 ? 42.330 -21.709 -20.859 1.00 65.88 70 GLN A C 1
ATOM 546 O O . GLN A 1 70 ? 41.548 -22.567 -21.267 1.00 65.88 70 GLN A O 1
ATOM 551 N N . GLU A 1 71 ? 43.636 -21.760 -21.118 1.00 67.62 71 GLU A N 1
ATOM 552 C CA . GLU A 1 71 ? 44.267 -23.015 -21.527 1.00 67.62 71 GLU A CA 1
ATOM 553 C C . GLU A 1 71 ? 44.352 -23.933 -20.306 1.00 67.62 71 GLU A C 1
ATOM 555 O O . GLU A 1 71 ? 44.764 -23.513 -19.221 1.00 67.62 71 GLU A O 1
ATOM 560 N N . ALA A 1 72 ? 43.921 -25.185 -20.469 1.00 54.91 72 ALA A N 1
ATOM 561 C CA . ALA A 1 72 ? 44.073 -26.188 -19.428 1.00 54.91 72 ALA A CA 1
ATOM 562 C C . ALA A 1 72 ? 45.575 -26.384 -19.144 1.00 54.91 72 ALA A C 1
ATOM 564 O O . ALA A 1 72 ? 46.342 -26.584 -20.091 1.00 54.91 72 ALA A O 1
ATOM 565 N N . PRO A 1 73 ? 46.022 -26.337 -17.876 1.00 66.31 73 PRO A N 1
ATOM 566 C CA . PRO A 1 73 ? 47.412 -26.620 -17.556 1.00 66.31 73 PRO A CA 1
ATOM 567 C C . PRO A 1 73 ? 47.758 -28.046 -18.014 1.00 66.31 73 PRO A C 1
ATOM 569 O O . PRO A 1 73 ? 46.911 -28.941 -17.907 1.00 66.31 73 PRO A O 1
ATOM 572 N N . PRO A 1 74 ? 48.979 -28.288 -18.524 1.00 67.31 74 PRO A N 1
ATOM 573 C CA . PRO A 1 74 ? 49.357 -29.612 -18.985 1.00 67.31 74 PRO A CA 1
ATOM 574 C C . PRO A 1 74 ? 49.266 -30.595 -17.820 1.00 67.31 74 PRO A C 1
ATOM 576 O O . PRO A 1 74 ? 49.816 -30.365 -16.738 1.00 67.31 74 PRO A O 1
ATOM 579 N N . PHE A 1 75 ? 48.546 -31.689 -18.055 1.00 66.69 75 PHE A N 1
ATOM 580 C CA . PHE A 1 75 ? 48.420 -32.782 -17.106 1.00 66.69 75 PHE A CA 1
ATOM 581 C C . PHE A 1 75 ? 49.824 -33.324 -16.812 1.00 66.69 75 PHE A C 1
ATOM 583 O O . PHE A 1 75 ? 50.495 -33.844 -17.706 1.00 66.69 75 PHE A O 1
ATOM 590 N N . ARG A 1 76 ? 50.305 -33.162 -15.574 1.00 64.88 76 ARG A N 1
ATOM 591 C CA . ARG A 1 76 ? 51.563 -33.777 -15.143 1.00 64.88 76 ARG A CA 1
ATOM 592 C C . ARG A 1 76 ? 51.318 -35.273 -14.977 1.00 64.88 76 ARG A C 1
ATOM 594 O O . ARG A 1 76 ? 50.713 -35.691 -13.998 1.00 64.88 76 ARG A O 1
ATOM 601 N N . ALA A 1 77 ? 51.770 -36.059 -15.949 1.00 57.38 77 ALA A N 1
ATOM 602 C CA . ALA A 1 77 ? 51.994 -37.484 -15.760 1.00 57.38 77 ALA A CA 1
ATOM 603 C C . ALA A 1 77 ? 53.369 -37.659 -15.097 1.00 57.38 77 ALA A C 1
ATOM 605 O O . ALA A 1 77 ? 54.388 -37.290 -15.686 1.00 57.38 77 ALA A O 1
ATOM 606 N N . GLY A 1 78 ? 53.371 -38.161 -13.863 1.00 48.38 78 GLY A N 1
ATOM 607 C CA . GLY A 1 78 ? 54.560 -38.426 -13.055 1.00 48.38 78 GLY A CA 1
ATOM 608 C C . GLY A 1 78 ? 54.186 -38.671 -11.609 1.00 48.38 78 GLY A C 1
ATOM 609 O O . GLY A 1 78 ? 54.136 -37.668 -10.867 1.00 48.38 78 GLY A O 1
#